Protein AF-E0IGP2-F1 (afdb_monomer_lite)

InterPro domains:
  IPR001447 Aryl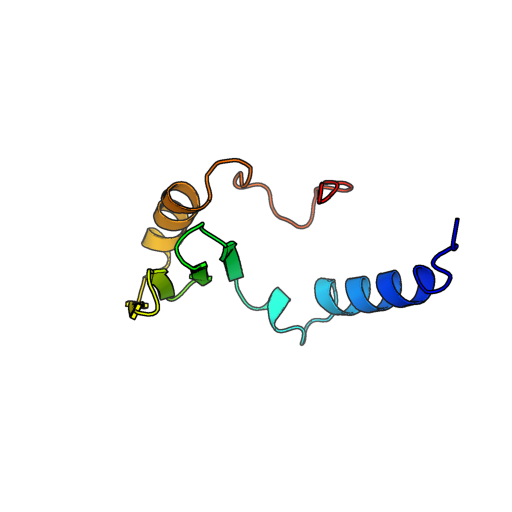amine N-acetyltransferase [PF00797] (11-74)
  IPR038765 Papain-like cysteine peptidase superfamily [SSF54001] (9-82)
  IPR053710 Arylamine N-acetyltransferase domain-containing protein [G3DSA:3.30.2140.20] (5-77)

Organism: NCBI:txid717606

Sequence (92 aa):
ERAITGLVDSNEIQRIVVEHPDSRFNKAPLITRLTPAGSVTLTSTSLTVWTDGVMSKEEIEGEQYAELLNRYFGRGIGPEPINNQPERSITL

Secondary structure (DSSP, 8-state):
----TTHHHHHHHHHHHHH-TT-GGGTS-EEEEEETTEEEEEESSEEEEEETTEEEEEE--HHHHHHHHHHHH-SS--S--GGG-S------

Foldseek 3Di:
DDDPPCVVVVVVVVCCCPPPPPRPCNPWDWDKDADPQGIWIDTQFWIWDHGVNDIDMDTDHNVVRVVVCCVPPVPPDDPDPPPPDDDDPPPD

pLDDT: mean 77.63, std 20.89, range [27.06, 98.0]

Radius of gyration: 16.06 Å; chains: 1; bounding box: 37×49×31 Å

Structure (mmCIF, N/CA/C/O backbone):
data_AF-E0IGP2-F1
#
_entry.id   AF-E0IGP2-F1
#
loop_
_atom_site.group_PDB
_atom_site.id
_atom_site.type_symbol
_atom_site.label_atom_id
_atom_site.label_alt_id
_atom_site.label_comp_id
_atom_site.label_asym_id
_atom_site.label_entity_id
_atom_site.label_seq_id
_atom_site.pdbx_PDB_ins_code
_atom_site.Cartn_x
_atom_site.Cartn_y
_atom_site.Cartn_z
_atom_site.occupancy
_atom_site.B_iso_or_equiv
_atom_site.auth_seq_id
_atom_site.auth_comp_id
_atom_site.auth_asym_id
_atom_site.auth_atom_id
_atom_site.pdbx_PDB_model_num
ATOM 1 N N . GLU A 1 1 ? 9.337 -34.201 8.566 1.00 44.88 1 GLU A N 1
ATOM 2 C CA . GLU A 1 1 ? 9.810 -32.929 7.985 1.00 44.88 1 GLU A CA 1
ATOM 3 C C . GLU A 1 1 ? 9.590 -32.991 6.476 1.00 44.88 1 GLU A C 1
ATOM 5 O O . GLU A 1 1 ? 9.917 -34.014 5.887 1.00 44.88 1 GLU A O 1
ATOM 10 N N . ARG A 1 2 ? 8.912 -32.011 5.865 1.00 53.66 2 ARG A N 1
ATOM 11 C CA . ARG A 1 2 ? 8.565 -32.029 4.432 1.00 53.66 2 ARG A CA 1
ATOM 12 C C . ARG A 1 2 ? 9.405 -30.945 3.759 1.00 53.66 2 ARG A C 1
ATOM 14 O O . ARG A 1 2 ? 9.155 -29.768 3.986 1.00 53.66 2 ARG A O 1
ATOM 21 N N . ALA A 1 3 ? 10.434 -31.340 3.012 1.00 62.41 3 ALA A N 1
ATOM 22 C CA . ALA A 1 3 ? 11.298 -30.391 2.319 1.00 62.41 3 ALA A CA 1
ATOM 23 C C . ALA A 1 3 ? 10.484 -29.627 1.262 1.00 62.41 3 ALA A C 1
ATOM 25 O O . ALA A 1 3 ? 9.801 -30.240 0.439 1.00 62.41 3 ALA A O 1
ATOM 26 N N . ILE A 1 4 ? 10.532 -28.295 1.300 1.00 61.84 4 ILE A N 1
ATOM 27 C CA . ILE A 1 4 ? 9.908 -27.439 0.290 1.00 61.84 4 ILE A CA 1
ATOM 28 C C . ILE A 1 4 ? 10.848 -27.413 -0.919 1.00 61.84 4 ILE A C 1
ATOM 30 O O . ILE A 1 4 ? 11.849 -26.706 -0.927 1.00 61.84 4 ILE A O 1
A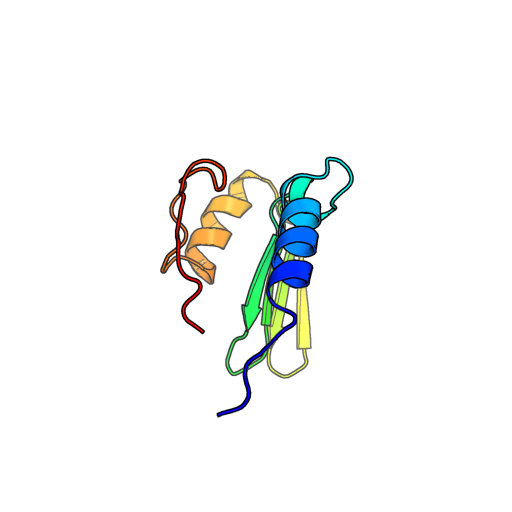TOM 34 N N . THR A 1 5 ? 10.547 -28.210 -1.940 1.00 61.84 5 THR A N 1
ATOM 35 C CA . THR A 1 5 ? 11.384 -28.346 -3.145 1.00 61.84 5 THR A CA 1
ATOM 36 C C . THR A 1 5 ? 11.207 -27.205 -4.155 1.00 61.84 5 THR A C 1
ATOM 38 O O . THR A 1 5 ? 11.967 -27.130 -5.111 1.00 61.84 5 THR A O 1
ATOM 41 N N . GLY A 1 6 ? 10.236 -26.305 -3.948 1.00 60.31 6 GLY A N 1
ATOM 42 C CA . GLY A 1 6 ? 9.918 -25.175 -4.839 1.00 60.31 6 GLY A CA 1
ATOM 43 C C . GLY A 1 6 ? 10.619 -23.847 -4.512 1.00 60.31 6 GLY A C 1
ATOM 44 O O . GLY A 1 6 ? 10.243 -22.814 -5.057 1.00 60.31 6 GLY A O 1
ATOM 45 N N . LEU A 1 7 ? 11.606 -23.831 -3.605 1.00 59.44 7 LEU A N 1
ATOM 46 C CA . LEU A 1 7 ? 12.324 -22.595 -3.242 1.00 59.44 7 LEU A CA 1
ATOM 47 C C . LEU A 1 7 ? 13.085 -21.975 -4.426 1.00 59.44 7 LEU A C 1
ATOM 49 O O . LEU A 1 7 ? 13.195 -20.755 -4.508 1.00 59.44 7 LEU A O 1
ATOM 53 N N . VAL A 1 8 ? 13.598 -22.808 -5.338 1.00 61.03 8 VAL A N 1
ATOM 54 C CA . VAL A 1 8 ? 14.358 -22.352 -6.514 1.00 61.03 8 VAL A CA 1
ATOM 55 C C . VAL A 1 8 ? 13.471 -21.507 -7.436 1.00 61.03 8 VAL A C 1
ATOM 57 O O . VAL A 1 8 ? 13.879 -20.417 -7.832 1.00 61.03 8 VAL A O 1
ATOM 60 N N . ASP A 1 9 ? 12.230 -21.940 -7.667 1.00 65.31 9 ASP A N 1
ATOM 61 C CA . ASP A 1 9 ? 11.259 -21.225 -8.507 1.00 65.31 9 ASP A CA 1
ATOM 62 C C . ASP A 1 9 ? 10.793 -19.911 -7.851 1.00 65.31 9 ASP A C 1
ATOM 64 O O . ASP A 1 9 ? 10.589 -18.897 -8.520 1.00 65.31 9 ASP A O 1
ATOM 68 N N . SER A 1 10 ? 10.670 -19.886 -6.518 1.00 74.75 10 SER A N 1
ATOM 69 C CA . SER A 1 10 ? 10.272 -18.676 -5.784 1.00 74.75 10 SER A CA 1
ATOM 70 C C . SER A 1 10 ? 11.328 -17.570 -5.847 1.00 74.75 10 SER A C 1
ATOM 72 O O . SER A 1 10 ? 10.971 -16.391 -5.877 1.00 74.75 10 SER A O 1
ATOM 74 N N . ASN A 1 11 ? 12.613 -17.931 -5.873 1.00 80.88 11 ASN A N 1
ATOM 75 C CA . ASN A 1 11 ? 13.703 -16.960 -5.982 1.00 80.88 11 ASN A CA 1
ATOM 76 C C . ASN A 1 11 ? 13.712 -16.284 -7.358 1.00 80.88 11 ASN A C 1
ATOM 78 O O . ASN A 1 11 ? 13.952 -15.082 -7.457 1.00 80.88 11 ASN A O 1
ATOM 82 N N . GLU A 1 12 ? 13.401 -17.028 -8.421 1.00 82.75 12 GLU A N 1
ATOM 83 C CA . GLU A 1 12 ? 13.293 -16.463 -9.766 1.00 82.75 12 GLU A CA 1
ATOM 84 C C . GLU A 1 12 ? 12.114 -15.488 -9.878 1.00 82.75 12 GLU A C 1
ATOM 86 O O . GLU A 1 12 ? 12.275 -14.379 -10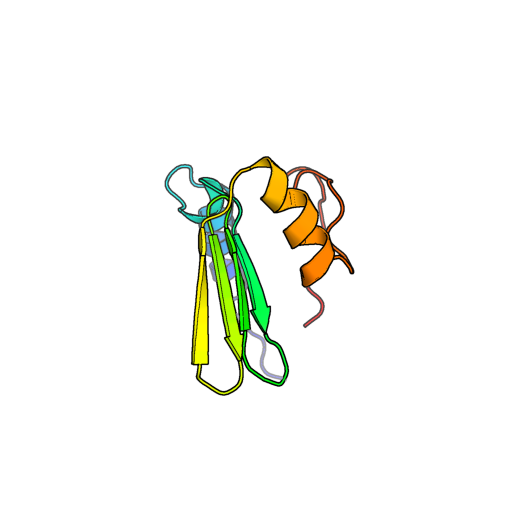.391 1.00 82.75 12 GLU A O 1
ATOM 91 N N . ILE A 1 13 ? 10.952 -15.852 -9.327 1.00 84.06 13 ILE A N 1
ATOM 92 C CA . ILE A 1 13 ? 9.779 -14.968 -9.291 1.00 84.06 13 ILE A CA 1
ATOM 93 C C . ILE A 1 13 ? 10.084 -13.699 -8.490 1.00 84.06 13 ILE A C 1
ATOM 95 O O . ILE A 1 13 ? 9.771 -12.599 -8.946 1.00 84.06 13 ILE A O 1
ATOM 99 N N . GLN A 1 14 ? 10.724 -13.825 -7.323 1.00 85.31 14 GLN A N 1
ATOM 100 C CA . GLN A 1 14 ? 11.129 -12.671 -6.521 1.00 85.31 14 GLN A CA 1
ATOM 101 C C . GLN A 1 14 ? 12.066 -11.752 -7.311 1.00 85.31 14 GLN A C 1
ATOM 103 O O . GLN A 1 14 ? 11.854 -10.539 -7.324 1.00 85.31 14 GLN A O 1
ATOM 108 N N . ARG A 1 15 ? 13.049 -12.319 -8.021 1.00 85.38 15 ARG A N 1
ATOM 109 C CA . ARG A 1 15 ? 13.965 -11.551 -8.868 1.00 85.38 15 ARG A CA 1
ATOM 110 C C . ARG A 1 15 ? 13.215 -10.779 -9.951 1.00 85.38 15 ARG A C 1
ATOM 112 O O . ARG A 1 15 ? 13.442 -9.586 -10.105 1.00 85.38 15 ARG A O 1
ATOM 119 N N . ILE A 1 16 ? 12.274 -11.415 -10.651 1.00 85.25 16 ILE A N 1
ATOM 120 C CA . ILE A 1 16 ? 11.444 -10.7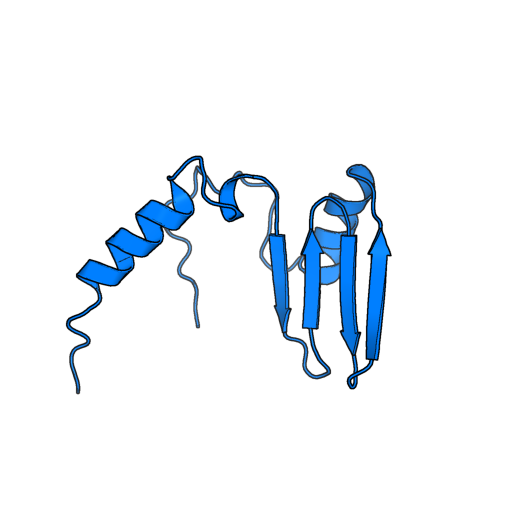38 -11.661 1.00 85.25 16 ILE A CA 1
ATOM 121 C C . ILE A 1 16 ? 10.653 -9.585 -11.029 1.00 85.25 16 ILE A C 1
ATOM 123 O O . ILE A 1 16 ? 10.616 -8.488 -11.579 1.00 85.25 16 ILE A O 1
ATOM 127 N N . VAL A 1 17 ? 10.040 -9.800 -9.863 1.00 85.50 17 VAL A N 1
ATOM 128 C CA . VAL A 1 17 ? 9.254 -8.765 -9.175 1.00 85.50 17 VAL A CA 1
ATOM 129 C C . VAL A 1 17 ? 10.114 -7.563 -8.771 1.00 85.50 17 VAL A C 1
ATOM 131 O O . VAL A 1 17 ? 9.640 -6.433 -8.902 1.00 85.50 17 VAL A O 1
ATOM 134 N N . VAL A 1 18 ? 11.348 -7.795 -8.313 1.00 85.50 18 VAL A N 1
ATOM 135 C CA . VAL A 1 18 ? 12.273 -6.751 -7.834 1.00 85.50 18 VAL A CA 1
ATOM 136 C C . VAL A 1 18 ? 13.007 -6.050 -8.976 1.00 85.50 18 VAL A C 1
ATOM 138 O O . VAL A 1 18 ? 13.194 -4.841 -8.928 1.00 85.50 18 VAL A O 1
ATOM 141 N N . 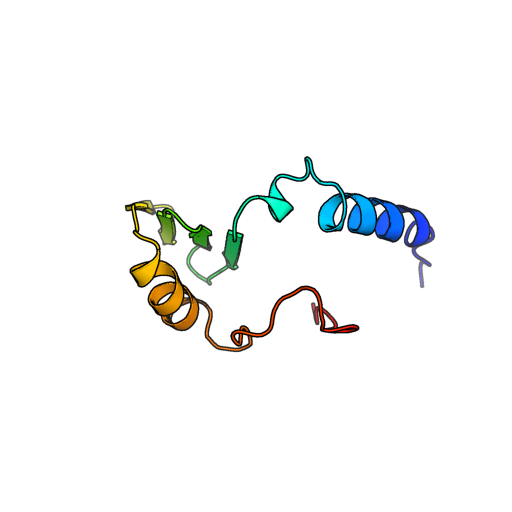GLU A 1 19 ? 13.409 -6.761 -10.026 1.00 86.19 19 GLU A N 1
ATOM 142 C CA . GLU A 1 19 ? 14.304 -6.211 -11.054 1.00 86.19 19 GLU A CA 1
ATOM 143 C C . GLU A 1 19 ? 13.572 -5.763 -12.324 1.00 86.19 19 GLU A C 1
ATOM 145 O O . GLU A 1 19 ? 14.054 -4.879 -13.032 1.00 86.19 19 GLU A O 1
ATOM 150 N N . HIS A 1 20 ? 12.413 -6.349 -12.650 1.00 87.62 20 HIS A N 1
ATOM 151 C CA . HIS A 1 20 ? 11.781 -6.094 -13.943 1.00 87.62 20 HIS A CA 1
ATOM 152 C C . HIS A 1 20 ? 11.238 -4.653 -14.024 1.00 87.62 20 HIS A C 1
ATOM 154 O O . HIS A 1 20 ? 10.438 -4.252 -13.173 1.00 87.62 20 HIS A O 1
ATOM 160 N N . PRO A 1 21 ? 11.579 -3.864 -15.060 1.00 84.81 21 PRO A N 1
ATOM 161 C CA . PRO A 1 21 ? 11.179 -2.454 -15.157 1.00 84.81 21 PRO A CA 1
ATOM 162 C C . PRO A 1 21 ? 9.656 -2.258 -15.233 1.00 84.81 21 PRO A C 1
ATOM 164 O O . PRO A 1 21 ? 9.119 -1.276 -14.719 1.00 84.81 21 PRO A O 1
ATOM 167 N N . ASP A 1 22 ? 8.930 -3.217 -15.815 1.00 86.19 22 ASP A N 1
ATOM 168 C CA . ASP A 1 22 ? 7.462 -3.168 -15.860 1.00 86.19 22 ASP A CA 1
ATOM 169 C C . ASP A 1 22 ? 6.768 -3.622 -14.571 1.00 86.19 22 ASP A C 1
ATOM 171 O O . ASP A 1 22 ? 5.545 -3.473 -14.457 1.00 86.19 22 ASP A O 1
ATOM 175 N N . SER A 1 23 ? 7.517 -4.138 -13.590 1.00 84.75 23 SER A N 1
ATOM 176 C CA . SER A 1 23 ? 6.957 -4.508 -12.292 1.00 84.75 23 SER A CA 1
ATOM 177 C C . SER A 1 23 ? 6.298 -3.292 -11.650 1.00 84.75 23 SER A C 1
ATOM 179 O O . SER A 1 23 ? 6.905 -2.232 -11.498 1.00 84.75 23 SER A O 1
ATOM 181 N N . ARG A 1 24 ? 5.031 -3.432 -11.245 1.00 82.06 24 ARG A N 1
ATOM 182 C CA . ARG A 1 24 ? 4.298 -2.339 -10.583 1.00 82.06 24 ARG A CA 1
ATOM 183 C C . ARG A 1 24 ? 4.947 -1.936 -9.258 1.00 82.06 24 ARG A C 1
ATOM 185 O O . ARG A 1 24 ? 4.851 -0.771 -8.888 1.00 82.06 24 ARG A O 1
ATOM 192 N N . PHE A 1 25 ? 5.630 -2.869 -8.596 1.00 81.75 25 PHE A N 1
ATOM 193 C CA . PHE A 1 25 ? 6.324 -2.639 -7.328 1.00 81.75 25 PHE A CA 1
ATOM 194 C C . PHE A 1 25 ? 7.569 -1.752 -7.475 1.00 81.75 25 PHE A C 1
ATOM 196 O O . PHE A 1 25 ? 7.993 -1.145 -6.499 1.00 81.75 25 PHE A O 1
ATOM 203 N N . ASN A 1 26 ? 8.091 -1.601 -8.697 1.00 82.62 26 ASN A N 1
ATOM 204 C CA . ASN A 1 26 ? 9.267 -0.778 -8.987 1.00 82.62 26 ASN A CA 1
ATOM 205 C C . ASN A 1 26 ? 8.915 0.658 -9.405 1.00 82.62 26 ASN A C 1
ATOM 207 O O . ASN A 1 26 ? 9.802 1.488 -9.578 1.00 82.62 26 ASN A O 1
ATOM 211 N N . LYS A 1 27 ? 7.623 0.962 -9.596 1.00 84.62 27 LYS A N 1
ATOM 212 C CA . LYS A 1 27 ? 7.167 2.252 -10.143 1.00 84.62 27 LYS A CA 1
ATOM 213 C C . LYS A 1 27 ? 6.913 3.307 -9.071 1.00 84.62 27 LYS A C 1
ATOM 215 O O . LYS A 1 27 ? 7.070 4.491 -9.348 1.00 84.62 27 LYS A O 1
ATOM 220 N N . ALA A 1 28 ? 6.495 2.895 -7.877 1.00 84.06 28 ALA A N 1
ATOM 221 C CA . ALA A 1 28 ? 6.227 3.797 -6.763 1.00 84.06 28 ALA A CA 1
ATOM 222 C C . ALA A 1 28 ? 6.270 3.050 -5.417 1.00 84.06 28 ALA A C 1
ATOM 224 O O . ALA A 1 28 ? 5.969 1.854 -5.384 1.00 84.06 28 ALA A O 1
ATOM 225 N N . PRO A 1 29 ? 6.576 3.744 -4.303 1.00 86.81 29 PRO A N 1
ATOM 226 C CA . PRO A 1 29 ? 6.498 3.164 -2.968 1.00 86.81 29 PRO A CA 1
ATOM 227 C C . PRO A 1 29 ? 5.086 2.670 -2.623 1.00 86.81 29 PRO A C 1
ATOM 229 O O . PRO A 1 29 ? 4.094 3.375 -2.832 1.00 86.81 29 PRO A O 1
ATOM 232 N N . LEU A 1 30 ? 5.018 1.468 -2.053 1.00 91.00 30 LEU A N 1
ATOM 233 C CA . LEU A 1 30 ? 3.808 0.837 -1.534 1.00 91.00 30 LEU A CA 1
ATOM 234 C C . LEU A 1 30 ? 4.173 0.079 -0.258 1.00 91.00 30 LEU A C 1
ATOM 236 O O . LEU A 1 30 ? 5.045 -0.788 -0.282 1.00 91.00 30 LEU A O 1
ATOM 240 N N . ILE A 1 31 ? 3.486 0.374 0.842 1.00 92.00 31 ILE A N 1
ATOM 241 C CA . ILE A 1 31 ? 3.661 -0.350 2.100 1.00 92.00 31 ILE A CA 1
ATOM 242 C C . ILE A 1 31 ? 2.311 -0.625 2.753 1.00 92.00 31 ILE A C 1
ATOM 244 O O . ILE A 1 31 ? 1.463 0.258 2.871 1.00 92.00 31 ILE A O 1
ATOM 248 N N . THR A 1 32 ? 2.124 -1.868 3.193 1.00 94.25 32 THR A N 1
ATOM 249 C CA . THR A 1 32 ? 0.913 -2.313 3.883 1.00 94.25 32 THR A CA 1
ATOM 250 C C . THR A 1 32 ? 1.274 -3.006 5.188 1.00 94.25 32 THR A C 1
ATOM 252 O O . THR A 1 32 ? 2.235 -3.769 5.263 1.00 94.25 32 THR A O 1
ATOM 255 N N . ARG A 1 33 ? 0.480 -2.753 6.227 1.00 92.06 33 ARG A N 1
ATOM 256 C CA . ARG A 1 33 ? 0.548 -3.425 7.524 1.00 92.06 33 ARG A CA 1
ATOM 257 C C . ARG A 1 33 ? -0.842 -3.902 7.911 1.00 92.06 33 ARG A C 1
ATOM 259 O O . ARG A 1 33 ? -1.807 -3.150 7.799 1.00 92.06 33 ARG A O 1
ATOM 266 N N . LEU A 1 34 ? -0.920 -5.119 8.435 1.00 93.62 34 LEU A N 1
ATOM 267 C CA . LEU A 1 34 ? -2.103 -5.588 9.146 1.00 93.62 34 LEU A CA 1
ATOM 268 C C . LEU A 1 34 ? -2.089 -5.060 10.581 1.00 93.62 34 LEU A C 1
ATOM 270 O O . LEU A 1 34 ? -1.046 -5.014 11.235 1.00 93.62 34 LEU A O 1
ATOM 274 N N . THR A 1 35 ? -3.254 -4.656 11.063 1.00 89.12 35 THR A N 1
ATOM 275 C CA . THR A 1 35 ? -3.490 -4.255 12.450 1.00 89.12 35 THR A CA 1
ATOM 276 C C . THR A 1 35 ? -4.520 -5.208 13.061 1.00 89.12 35 THR A C 1
ATOM 278 O O . THR A 1 35 ? -5.241 -5.876 12.321 1.00 89.12 35 THR A O 1
ATOM 281 N N . PRO A 1 36 ? -4.649 -5.278 14.398 1.00 91.81 36 PRO A N 1
ATOM 282 C CA . PRO A 1 36 ? -5.681 -6.109 15.023 1.00 91.81 36 PRO A CA 1
ATOM 283 C C . PRO A 1 36 ? -7.112 -5.789 14.560 1.00 91.81 36 PRO A C 1
ATOM 285 O O . PRO A 1 36 ? -7.967 -6.666 14.590 1.00 91.81 36 PRO A O 1
ATOM 288 N N . ALA A 1 37 ? -7.360 -4.549 14.128 1.00 91.88 37 ALA A N 1
ATOM 289 C CA . ALA A 1 37 ? -8.671 -4.065 13.700 1.00 91.88 37 ALA A CA 1
ATOM 290 C C . ALA A 1 37 ? -8.825 -3.963 12.168 1.00 91.88 37 ALA A C 1
ATOM 292 O O . ALA A 1 37 ? -9.886 -3.575 11.686 1.00 91.88 37 ALA A O 1
ATOM 293 N N . GLY A 1 38 ? -7.788 -4.281 11.385 1.00 95.06 38 GLY A N 1
ATOM 294 C CA . GLY A 1 38 ? -7.845 -4.188 9.927 1.00 95.06 38 GLY A CA 1
ATOM 295 C C . GLY A 1 38 ? -6.482 -4.015 9.264 1.00 95.06 38 GLY A C 1
ATOM 296 O O . GLY A 1 38 ? -5.588 -4.845 9.423 1.00 95.06 38 GLY A O 1
ATOM 297 N N . SER A 1 39 ? -6.324 -2.971 8.449 1.00 96.00 39 SER A N 1
ATOM 298 C CA . SER A 1 39 ? -5.093 -2.751 7.684 1.00 96.00 39 SER A CA 1
ATOM 299 C C . SER A 1 39 ? -4.810 -1.278 7.418 1.00 96.00 39 SER A C 1
ATOM 301 O O . SER A 1 39 ? -5.712 -0.449 7.369 1.00 96.00 39 SER A O 1
ATOM 303 N N . VAL A 1 40 ? -3.538 -0.954 7.223 1.00 96.44 40 VAL A N 1
ATOM 304 C CA . VAL A 1 40 ? -3.079 0.369 6.802 1.00 96.44 40 VAL A CA 1
ATOM 305 C C . VAL A 1 40 ? -2.232 0.190 5.556 1.00 96.44 40 VAL A C 1
ATOM 307 O O . VAL A 1 40 ? -1.283 -0.592 5.574 1.00 96.44 40 VAL A O 1
ATOM 310 N N . THR A 1 41 ? -2.560 0.914 4.490 1.00 96.62 41 THR A N 1
ATOM 311 C CA . THR A 1 41 ? -1.802 0.948 3.237 1.00 96.62 41 THR A CA 1
ATOM 312 C C . THR A 1 41 ? -1.415 2.378 2.907 1.00 96.62 41 THR A C 1
ATOM 314 O O . THR A 1 41 ? -2.264 3.264 2.910 1.00 96.62 41 THR A O 1
ATOM 317 N N . LEU A 1 42 ? -0.142 2.593 2.599 1.00 95.31 42 LEU A N 1
ATOM 318 C CA . LEU A 1 42 ? 0.411 3.881 2.213 1.00 95.31 42 LEU A CA 1
ATOM 319 C C . LEU A 1 42 ? 1.085 3.749 0.842 1.00 95.31 42 LEU A C 1
ATOM 321 O O . LEU A 1 42 ? 1.939 2.884 0.638 1.00 95.31 42 LEU A O 1
ATOM 325 N N . THR A 1 43 ? 0.687 4.610 -0.090 1.00 93.69 43 THR A N 1
ATOM 326 C CA . THR A 1 43 ? 1.348 4.838 -1.382 1.00 93.69 43 THR A CA 1
ATOM 327 C C . THR A 1 43 ? 1.897 6.257 -1.422 1.00 93.69 43 THR A C 1
ATOM 329 O O . THR A 1 43 ? 1.573 7.066 -0.558 1.00 93.69 43 THR A O 1
ATOM 332 N N . SER A 1 44 ? 2.666 6.610 -2.452 1.00 91.56 44 SER A N 1
ATOM 333 C CA . SER A 1 44 ? 3.129 7.993 -2.656 1.00 91.56 44 SER A CA 1
ATOM 334 C C . SER A 1 44 ? 2.012 9.029 -2.854 1.00 91.56 44 SER A C 1
ATOM 336 O O . SER A 1 44 ? 2.307 10.217 -2.873 1.00 91.56 44 SER A O 1
ATOM 338 N N . THR A 1 45 ? 0.762 8.597 -3.050 1.00 94.56 45 THR A N 1
ATOM 339 C CA . THR A 1 45 ? -0.379 9.468 -3.383 1.00 94.56 45 THR A CA 1
ATOM 340 C C . THR A 1 45 ? -1.604 9.248 -2.506 1.00 94.56 45 THR A C 1
ATOM 342 O O . THR A 1 45 ? -2.573 9.994 -2.620 1.00 94.56 45 THR A O 1
ATOM 345 N N . SER A 1 46 ? -1.624 8.217 -1.657 1.00 96.94 46 SER A N 1
ATOM 346 C CA . SER A 1 46 ? -2.756 8.003 -0.759 1.00 96.94 46 SER A CA 1
ATOM 347 C C . SER A 1 46 ? -2.413 7.205 0.490 1.00 96.94 46 SER A C 1
ATOM 349 O O . SER A 1 46 ? -1.579 6.298 0.465 1.00 96.94 46 SER A O 1
ATOM 351 N N . LEU A 1 47 ? -3.153 7.488 1.555 1.00 97.31 47 LEU A N 1
ATOM 352 C CA . LEU A 1 47 ? -3.270 6.661 2.745 1.00 97.31 47 LEU A CA 1
ATOM 353 C C . LEU A 1 47 ? -4.646 5.988 2.730 1.00 97.31 47 LEU A C 1
ATOM 355 O O . LEU A 1 47 ? -5.668 6.651 2.601 1.00 97.31 47 LEU A O 1
ATOM 359 N N . THR A 1 48 ? -4.682 4.666 2.858 1.00 98.00 48 THR A N 1
ATOM 360 C CA . THR A 1 48 ? -5.914 3.883 3.003 1.00 98.00 48 THR A CA 1
ATOM 361 C C . THR A 1 48 ? -5.885 3.137 4.327 1.00 98.00 48 THR A C 1
ATOM 363 O O . THR A 1 48 ? -4.965 2.357 4.577 1.00 98.00 48 THR A O 1
ATOM 366 N N . VAL A 1 49 ? -6.897 3.343 5.164 1.00 97.31 49 VAL A N 1
ATOM 367 C CA . VAL A 1 49 ? -7.038 2.680 6.461 1.00 97.31 49 VAL A CA 1
ATOM 368 C C . VAL A 1 49 ? -8.333 1.883 6.475 1.00 97.31 49 VAL A C 1
ATOM 370 O O . VAL A 1 49 ? -9.399 2.393 6.146 1.00 97.31 49 VAL A O 1
ATOM 373 N N . TRP A 1 50 ? -8.227 0.624 6.872 1.00 97.69 50 TRP A N 1
ATOM 374 C CA . TRP A 1 50 ? -9.346 -0.239 7.206 1.00 97.69 50 TRP A CA 1
ATOM 375 C C . TRP A 1 50 ? -9.343 -0.468 8.711 1.00 97.69 50 TRP A C 1
ATOM 377 O O . TRP A 1 50 ? -8.365 -0.997 9.242 1.00 97.69 50 TRP A O 1
ATOM 387 N N . THR A 1 51 ? -10.444 -0.115 9.366 1.00 96.12 51 THR A N 1
ATOM 388 C CA . THR A 1 51 ? -10.649 -0.325 10.803 1.00 96.12 51 THR A CA 1
ATOM 389 C C . THR A 1 51 ? -12.077 -0.799 11.023 1.00 96.12 51 THR A C 1
ATOM 391 O O . THR A 1 51 ? -13.014 -0.149 10.567 1.00 96.12 51 THR A O 1
ATOM 394 N N . ASP A 1 52 ? -12.241 -1.946 11.680 1.00 94.94 52 ASP A N 1
ATOM 395 C CA . ASP A 1 52 ? -13.543 -2.535 12.023 1.00 94.94 52 ASP A CA 1
ATOM 396 C C . ASP A 1 52 ? -14.486 -2.662 10.809 1.00 94.94 52 ASP A C 1
ATOM 398 O O . ASP A 1 52 ? -15.689 -2.419 10.878 1.00 94.94 52 ASP A O 1
ATOM 402 N N . GLY A 1 53 ? -13.914 -3.023 9.654 1.00 93.38 53 GLY A N 1
ATOM 403 C CA . GLY A 1 53 ? -14.638 -3.185 8.389 1.00 93.38 53 GLY A CA 1
ATOM 404 C C . GLY A 1 53 ? -14.981 -1.880 7.659 1.00 93.38 53 GLY A C 1
ATOM 405 O O . GLY A 1 53 ? -15.516 -1.938 6.553 1.00 93.38 53 GLY A O 1
ATOM 406 N N . VAL A 1 54 ? -14.644 -0.717 8.223 1.00 97.00 54 VAL A N 1
ATOM 407 C CA . VAL A 1 54 ? -14.843 0.596 7.597 1.00 97.00 54 VAL A CA 1
ATOM 408 C C . VAL A 1 54 ? -13.550 1.059 6.931 1.00 97.00 54 VAL A C 1
ATOM 410 O O . VAL A 1 54 ? -12.473 0.989 7.522 1.00 97.00 54 VAL A O 1
ATOM 413 N N . MET A 1 55 ? -13.667 1.546 5.695 1.00 97.19 55 MET A N 1
ATOM 414 C CA . MET A 1 55 ? -12.554 2.061 4.899 1.00 97.19 55 MET A CA 1
ATOM 415 C C . MET A 1 55 ? -12.548 3.590 4.894 1.00 97.19 55 MET A C 1
ATOM 417 O O . MET A 1 55 ? -13.563 4.217 4.591 1.00 97.19 55 MET A O 1
ATOM 421 N N . SER A 1 56 ? -11.389 4.180 5.175 1.00 97.50 56 SER A N 1
ATOM 422 C CA . SER A 1 56 ? -11.087 5.579 4.888 1.00 97.50 56 SER A CA 1
ATOM 423 C C . SER A 1 56 ? -9.920 5.670 3.912 1.00 97.50 56 SER A C 1
ATOM 425 O O . SER A 1 56 ? -8.981 4.870 3.948 1.00 97.50 56 SER A O 1
ATOM 427 N N . LYS A 1 57 ? -9.991 6.649 3.011 1.00 97.88 57 LYS A N 1
ATOM 428 C CA . LYS A 1 57 ? -8.921 6.955 2.069 1.00 97.88 57 LYS A CA 1
ATOM 429 C C . LYS A 1 57 ? -8.712 8.455 2.001 1.00 97.88 57 LYS A C 1
ATOM 431 O O . LYS A 1 57 ? -9.670 9.200 1.827 1.00 97.88 57 LYS A O 1
ATOM 436 N N . GLU A 1 58 ? -7.458 8.853 2.104 1.00 97.06 58 GLU A 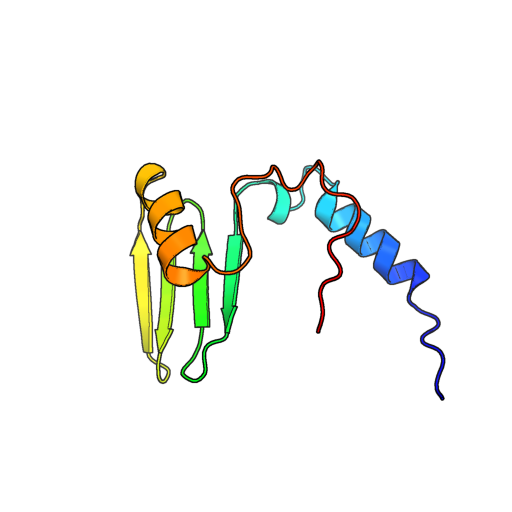N 1
ATOM 437 C CA . GLU A 1 58 ? -7.001 10.230 1.996 1.00 97.06 58 GLU A CA 1
ATOM 438 C C . GLU A 1 58 ? -5.966 10.305 0.873 1.00 97.06 58 GLU A C 1
ATOM 440 O O . GLU A 1 58 ? -5.080 9.449 0.786 1.00 97.06 58 GLU A O 1
ATOM 445 N N . GLU A 1 59 ? -6.107 11.284 -0.019 1.00 97.75 59 GLU A N 1
ATOM 446 C CA . GLU A 1 59 ? -5.054 11.624 -0.976 1.00 97.75 59 GLU A CA 1
ATOM 447 C C . GLU A 1 59 ? -3.963 12.408 -0.257 1.00 97.75 59 GLU A C 1
ATOM 449 O O . GLU A 1 59 ? -4.256 13.243 0.594 1.00 97.75 59 GLU A O 1
ATOM 454 N N . ILE A 1 60 ? -2.710 12.119 -0.589 1.00 95.06 60 ILE A N 1
ATOM 455 C CA . ILE A 1 60 ? -1.562 12.758 0.046 1.00 95.06 60 ILE A CA 1
ATOM 456 C C . ILE A 1 60 ? -0.586 13.265 -1.006 1.00 95.06 60 ILE A C 1
ATOM 458 O O . ILE A 1 60 ? -0.489 12.722 -2.109 1.00 95.06 60 ILE A O 1
ATOM 462 N N . GLU A 1 61 ? 0.180 14.272 -0.624 1.00 90.38 61 GLU A N 1
ATOM 463 C CA . GLU A 1 61 ? 1.299 14.798 -1.387 1.00 90.38 61 GLU A CA 1
ATOM 464 C C . GLU A 1 61 ? 2.628 14.187 -0.922 1.00 90.38 61 GLU A C 1
ATOM 466 O O . GLU A 1 61 ? 2.746 13.614 0.167 1.00 90.38 61 GLU A O 1
ATOM 471 N N . GLY A 1 62 ? 3.665 14.317 -1.755 1.00 81.69 62 GLY A N 1
ATOM 472 C CA . GLY A 1 62 ? 4.963 13.679 -1.520 1.00 81.69 62 GLY A CA 1
ATOM 473 C C . GLY A 1 62 ? 5.609 14.039 -0.177 1.00 81.69 62 GLY A C 1
ATOM 474 O O . GLY A 1 62 ? 6.228 13.181 0.449 1.00 81.69 62 GLY A O 1
ATOM 475 N N . GLU A 1 63 ? 5.423 15.269 0.308 1.00 84.88 63 GLU A N 1
ATOM 476 C CA . GLU A 1 63 ? 5.963 15.721 1.600 1.00 84.88 63 GLU A CA 1
ATOM 477 C C . GLU A 1 63 ? 5.311 15.002 2.793 1.00 84.88 63 GLU A C 1
ATOM 479 O O . GLU A 1 63 ? 5.979 14.691 3.780 1.00 84.88 63 GLU A O 1
ATOM 484 N N . GLN A 1 64 ? 4.028 14.648 2.675 1.00 90.44 64 GLN A N 1
ATOM 485 C CA . GLN A 1 64 ? 3.278 13.945 3.719 1.00 90.44 64 GLN A CA 1
ATOM 486 C C . GLN A 1 64 ? 3.666 12.462 3.799 1.00 90.44 64 GLN A C 1
ATOM 488 O O . GLN A 1 64 ? 3.539 11.843 4.856 1.00 90.44 64 GLN A O 1
ATOM 493 N N . TYR A 1 65 ? 4.173 11.880 2.704 1.00 90.75 65 TYR A N 1
ATOM 494 C CA . TYR A 1 65 ? 4.523 10.460 2.648 1.00 90.75 65 TYR A CA 1
ATOM 495 C C . TYR A 1 65 ? 5.546 10.071 3.718 1.00 90.75 65 TYR A C 1
ATOM 497 O O . TYR A 1 65 ? 5.344 9.088 4.427 1.00 90.75 65 TYR A O 1
ATOM 505 N N . ALA A 1 66 ? 6.633 10.835 3.863 1.00 88.19 66 ALA A N 1
ATOM 506 C CA . ALA A 1 66 ? 7.697 10.510 4.814 1.00 88.19 66 ALA A CA 1
ATOM 507 C C . ALA A 1 66 ? 7.205 10.570 6.270 1.00 88.19 66 ALA A C 1
ATOM 509 O O . ALA A 1 66 ? 7.536 9.703 7.084 1.00 88.19 66 ALA A O 1
ATOM 510 N N . GLU A 1 67 ? 6.369 11.561 6.588 1.00 90.94 67 GLU A N 1
ATOM 511 C CA . GLU A 1 67 ? 5.766 11.698 7.911 1.00 90.94 67 GLU A CA 1
ATOM 512 C C . GLU A 1 67 ? 4.819 10.530 8.215 1.00 90.94 67 GLU A C 1
ATOM 514 O O . GLU A 1 67 ? 4.912 9.903 9.275 1.00 90.94 67 GLU A O 1
ATOM 519 N N . LEU A 1 68 ? 3.936 10.197 7.271 1.00 93.12 68 LEU A N 1
ATOM 520 C CA . LEU A 1 68 ? 2.976 9.104 7.411 1.00 93.12 68 LEU A CA 1
ATOM 521 C C . LEU A 1 68 ? 3.670 7.741 7.463 1.00 93.12 68 LEU A C 1
ATOM 523 O O . LEU A 1 68 ? 3.281 6.885 8.259 1.00 93.12 68 LEU A O 1
ATOM 527 N N . LEU A 1 69 ? 4.740 7.550 6.690 1.00 91.31 69 LEU A N 1
ATOM 528 C CA . LEU A 1 69 ? 5.561 6.345 6.738 1.00 91.31 69 LEU A CA 1
ATOM 529 C C . LEU A 1 69 ? 6.110 6.131 8.150 1.00 91.31 69 LEU A C 1
ATOM 531 O O . LEU A 1 69 ? 5.959 5.051 8.718 1.00 91.31 69 LEU A O 1
ATOM 535 N N . ASN A 1 70 ? 6.689 7.167 8.754 1.00 88.50 70 ASN A N 1
ATOM 536 C CA . ASN A 1 70 ? 7.203 7.063 10.113 1.00 88.50 70 ASN A CA 1
ATOM 537 C C . ASN A 1 70 ? 6.072 6.846 11.135 1.00 88.50 70 ASN A C 1
ATOM 539 O O . ASN A 1 70 ? 6.150 5.956 11.981 1.00 88.50 70 ASN A O 1
ATOM 543 N N . ARG A 1 71 ? 4.976 7.601 11.023 1.00 89.88 71 ARG A N 1
ATOM 544 C CA . ARG A 1 71 ? 3.836 7.523 11.946 1.00 89.88 71 ARG A CA 1
ATOM 545 C C . ARG A 1 71 ? 3.194 6.135 11.978 1.00 89.88 71 ARG A C 1
ATOM 547 O O . ARG A 1 71 ? 2.913 5.617 13.056 1.00 89.88 71 ARG A O 1
ATOM 554 N N . TYR A 1 72 ? 2.968 5.529 10.813 1.00 89.81 72 TYR A N 1
ATOM 555 C CA . TYR A 1 72 ? 2.262 4.251 10.706 1.00 89.81 72 TYR A CA 1
ATOM 556 C C . TYR A 1 72 ? 3.198 3.033 10.695 1.00 89.81 72 TYR A C 1
ATOM 558 O O . TYR A 1 72 ? 2.771 1.943 11.086 1.00 89.81 72 TYR A O 1
ATOM 566 N N . PHE A 1 73 ? 4.469 3.193 10.301 1.00 88.38 73 PHE A N 1
ATOM 567 C CA . PHE A 1 73 ? 5.396 2.078 10.059 1.00 88.38 73 PHE A CA 1
ATOM 568 C C . PHE A 1 73 ? 6.763 2.193 10.763 1.00 88.38 73 PHE A C 1
ATOM 570 O O . PHE A 1 73 ? 7.526 1.230 10.716 1.00 88.38 73 PHE A O 1
ATOM 577 N N . GLY A 1 74 ? 7.056 3.287 11.480 1.00 72.88 74 GLY A N 1
ATOM 578 C CA . GLY A 1 74 ? 8.368 3.700 12.025 1.00 72.88 74 GLY A CA 1
ATOM 579 C C . GLY A 1 74 ? 9.079 2.815 13.065 1.00 72.88 74 GLY A C 1
ATOM 580 O O . GLY A 1 74 ? 9.970 3.280 13.768 1.00 72.88 74 GLY A O 1
ATOM 581 N N . ARG A 1 75 ? 8.765 1.520 13.159 1.00 55.91 75 ARG A N 1
ATOM 582 C CA . ARG A 1 75 ? 9.666 0.517 13.754 1.00 55.91 75 ARG A CA 1
ATOM 583 C C . ARG A 1 75 ? 10.197 -0.377 12.630 1.00 55.91 75 ARG A C 1
ATOM 585 O O . ARG A 1 75 ? 9.569 -1.377 12.304 1.00 55.91 75 ARG A O 1
ATOM 592 N N . GLY A 1 76 ? 11.329 0.011 12.029 1.00 56.44 76 GLY A N 1
ATOM 593 C CA . GLY A 1 76 ? 12.120 -0.830 11.109 1.00 56.44 76 GLY A CA 1
ATOM 594 C C . GLY A 1 76 ? 12.392 -0.271 9.703 1.00 56.44 76 GLY A C 1
ATOM 595 O O . GLY A 1 76 ? 13.277 -0.784 9.020 1.00 56.44 76 GLY A O 1
ATOM 596 N N . ILE A 1 77 ? 11.696 0.790 9.281 1.00 55.72 77 ILE A N 1
ATOM 597 C CA . ILE A 1 77 ? 11.838 1.404 7.950 1.00 55.72 77 ILE A CA 1
ATOM 598 C C . ILE A 1 77 ? 12.623 2.722 8.090 1.00 55.72 77 ILE A C 1
ATOM 600 O O . ILE A 1 77 ? 12.041 3.778 8.317 1.00 55.72 77 ILE A O 1
ATOM 604 N N . GLY A 1 78 ? 13.956 2.655 8.057 1.00 44.38 78 GLY A N 1
ATOM 605 C CA . GLY A 1 78 ? 14.814 3.843 7.922 1.00 44.38 78 GLY A CA 1
ATOM 606 C C . GLY A 1 78 ? 14.938 4.281 6.452 1.00 44.38 78 GLY A C 1
ATOM 607 O O . GLY A 1 78 ? 14.590 3.494 5.574 1.00 44.38 78 GLY A O 1
ATOM 608 N N . PRO A 1 79 ? 15.457 5.491 6.160 1.00 43.28 79 PRO A N 1
ATOM 609 C CA . PRO A 1 79 ? 15.562 6.067 4.808 1.00 43.28 79 PRO A CA 1
ATOM 610 C C . PRO A 1 79 ? 16.626 5.407 3.906 1.00 43.28 79 PRO A C 1
ATOM 612 O O . PRO A 1 79 ? 17.062 6.000 2.922 1.00 43.28 79 PRO A O 1
ATOM 615 N N . GLU A 1 80 ? 17.072 4.196 4.232 1.00 42.00 80 GLU A N 1
ATOM 616 C CA . GLU A 1 80 ? 18.051 3.474 3.424 1.00 42.00 80 GLU A CA 1
ATOM 617 C C . GLU A 1 80 ? 17.406 3.046 2.094 1.00 42.00 80 GLU A C 1
ATOM 619 O O . GLU A 1 80 ? 16.332 2.432 2.109 1.00 42.00 80 GLU A O 1
ATOM 624 N N . PRO A 1 81 ? 18.028 3.346 0.939 1.00 41.38 81 PRO A N 1
ATOM 625 C CA . PRO A 1 81 ? 17.540 2.865 -0.340 1.00 41.38 81 PRO A CA 1
ATOM 626 C C . PRO A 1 81 ? 17.488 1.336 -0.308 1.00 41.38 81 PRO A C 1
ATOM 628 O O . PRO A 1 81 ? 18.481 0.660 -0.040 1.00 41.38 81 PRO A O 1
ATOM 631 N N . ILE A 1 82 ? 16.310 0.801 -0.629 1.00 50.84 82 ILE A N 1
ATOM 632 C CA . ILE A 1 82 ? 15.981 -0.636 -0.642 1.00 50.84 82 ILE A CA 1
ATOM 633 C C . ILE A 1 82 ? 16.976 -1.437 -1.509 1.00 50.84 82 ILE A C 1
ATOM 635 O O . ILE A 1 82 ? 17.152 -2.634 -1.323 1.00 50.84 82 ILE A O 1
ATOM 639 N N . ASN A 1 83 ? 17.681 -0.755 -2.415 1.00 43.03 83 ASN A N 1
ATOM 640 C CA . ASN A 1 83 ? 18.607 -1.336 -3.376 1.00 43.03 83 ASN A CA 1
ATOM 641 C C . ASN A 1 83 ? 20.036 -1.588 -2.859 1.00 43.03 83 ASN A C 1
ATOM 643 O O . ASN A 1 83 ? 20.871 -2.005 -3.653 1.00 43.03 83 ASN A O 1
ATOM 647 N N . ASN A 1 84 ? 20.350 -1.321 -1.582 1.00 38.00 84 ASN A N 1
ATOM 648 C CA . ASN A 1 84 ? 21.726 -1.477 -1.079 1.00 38.00 84 ASN A CA 1
ATOM 649 C C . ASN A 1 84 ? 21.863 -2.199 0.273 1.00 38.00 84 ASN A C 1
ATOM 651 O O . ASN A 1 84 ? 22.876 -2.055 0.954 1.00 38.00 84 ASN A O 1
ATOM 655 N N . GLN A 1 85 ? 20.868 -2.997 0.661 1.00 38.00 85 GLN A N 1
ATOM 656 C CA . GLN A 1 85 ? 20.935 -3.841 1.856 1.00 38.00 85 GLN A CA 1
ATOM 657 C C . GLN A 1 85 ? 20.818 -5.311 1.419 1.00 38.00 85 GLN A C 1
ATOM 659 O O . GLN A 1 85 ? 19.697 -5.801 1.255 1.00 38.00 85 GLN A O 1
ATOM 664 N N . PRO A 1 86 ? 21.935 -6.030 1.193 1.00 39.34 86 PRO A N 1
ATOM 665 C CA . PRO A 1 86 ? 21.869 -7.473 1.069 1.00 39.34 86 PRO A CA 1
ATOM 666 C C . PRO A 1 86 ? 21.497 -7.997 2.459 1.00 39.34 86 PRO A C 1
ATOM 668 O O . PRO A 1 86 ? 22.178 -7.717 3.440 1.00 39.34 86 PRO A O 1
ATOM 671 N N . GLU A 1 87 ? 20.396 -8.737 2.538 1.00 45.31 87 GLU A N 1
ATOM 672 C CA . GLU A 1 87 ? 19.995 -9.501 3.725 1.00 45.31 87 GLU A CA 1
ATOM 673 C C . GLU A 1 87 ? 19.365 -8.689 4.870 1.00 45.31 87 GLU A C 1
ATOM 675 O O . GLU A 1 87 ? 19.917 -8.513 5.955 1.00 45.31 87 GLU A O 1
ATOM 680 N N . ARG A 1 88 ? 18.101 -8.292 4.686 1.00 36.28 88 ARG A N 1
ATOM 681 C CA . ARG A 1 88 ? 17.168 -8.253 5.819 1.00 36.28 88 ARG A CA 1
ATOM 682 C C . ARG A 1 88 ? 16.218 -9.430 5.713 1.00 36.28 88 ARG A C 1
ATOM 684 O O . ARG A 1 88 ? 15.274 -9.411 4.928 1.00 36.28 88 ARG A O 1
ATOM 691 N N . SER A 1 89 ? 16.499 -10.452 6.517 1.00 29.22 89 SER A N 1
ATOM 692 C CA . SER A 1 89 ? 15.582 -11.543 6.818 1.00 29.22 89 SER A CA 1
ATOM 693 C C . SER A 1 89 ? 14.217 -10.964 7.169 1.00 29.22 89 SER A C 1
ATOM 695 O O . SER A 1 89 ? 14.071 -10.221 8.141 1.00 29.22 89 SER A O 1
ATOM 697 N N . ILE A 1 90 ? 13.215 -11.299 6.364 1.00 35.53 90 ILE A N 1
ATOM 698 C CA . ILE A 1 90 ? 11.821 -11.117 6.739 1.00 35.53 90 ILE A CA 1
ATOM 699 C C . ILE A 1 90 ? 11.573 -12.181 7.809 1.00 35.53 90 ILE A C 1
ATOM 701 O O . ILE A 1 90 ? 11.337 -13.344 7.487 1.00 35.53 90 ILE A O 1
ATOM 705 N N . THR A 1 91 ? 11.732 -11.827 9.083 1.00 27.06 91 THR A N 1
ATOM 706 C CA . THR A 1 91 ? 11.299 -12.708 10.169 1.00 27.06 91 THR A CA 1
ATOM 707 C C . THR A 1 91 ? 9.774 -12.748 10.128 1.00 27.06 91 THR A C 1
ATOM 709 O O . THR A 1 91 ? 9.128 -11.741 10.425 1.00 27.06 91 THR A O 1
ATOM 712 N N . LEU A 1 92 ? 9.238 -13.885 9.675 1.00 31.48 92 LEU A N 1
ATOM 713 C CA . LEU A 1 92 ? 7.824 -14.259 9.772 1.00 31.48 92 LEU A CA 1
ATOM 714 C C . LEU A 1 92 ? 7.417 -14.469 11.234 1.00 31.48 92 LEU A C 1
ATOM 716 O O . LEU A 1 92 ? 8.236 -15.039 11.992 1.00 31.48 92 LEU A O 1
#